Protein AF-A0A2J8M975-F1 (afdb_monomer_lite)

Foldseek 3Di:
DVVVVVVLVVVLVLLVQCVDPDPVSNVVSVVVLVPDDLQVLLVSLLVLLLPPVRDPSSNLSSLVVLLVSLVPPVVPHQVPDDPVVNVVSLVSLVVSLVPDDDPSSNVSSVSSNVSNVVVVVVVVVD

pLDDT: mean 93.41, std 7.91, range [49.5, 98.25]

Organism: Pan troglodytes (NCBI:txid9598)

Radius of gyration: 14.49 Å; chains: 1; bounding box: 32×37×40 Å

InterPro domains:
  IPR001494 Importin-beta, N-terminal domain [PF03810] (43-96)
  IPR001494 Importin-beta, N-terminal domain [PS50166] (45-99)
  IPR011989 Armadillo-like helical [G3DSA:1.25.10.10] (4-124)
  IPR016024 Armadillo-type fold [SSF48371] (9-121)
  IPR040122 Importin beta family [PTHR10527] (15-119)

Structure (mmCIF, N/CA/C/O backbone):
data_AF-A0A2J8M975-F1
#
_entry.id   AF-A0A2J8M975-F1
#
loop_
_atom_site.group_PDB
_atom_site.id
_atom_site.type_symbol
_atom_site.label_atom_id
_atom_site.label_alt_id
_atom_site.label_comp_id
_atom_site.label_asym_id
_atom_site.label_entity_id
_atom_site.label_seq_id
_atom_site.pdbx_PDB_ins_code
_atom_site.Cartn_x
_atom_site.Cartn_y
_atom_site.Cartn_z
_atom_site.occupancy
_atom_site.B_iso_or_equiv
_atom_site.auth_seq_id
_atom_site.auth_comp_id
_atom_site.auth_asym_id
_atom_site.auth_atom_id
_atom_site.pdbx_PDB_model_num
ATOM 1 N N . MET A 1 1 ? -0.995 -21.199 5.824 1.00 57.38 1 MET A N 1
ATOM 2 C CA . MET A 1 1 ? 0.310 -20.641 5.395 1.00 57.38 1 MET A CA 1
ATOM 3 C C . MET A 1 1 ? 0.527 -20.711 3.882 1.00 57.38 1 MET A C 1
ATOM 5 O O . MET A 1 1 ? 0.875 -19.685 3.324 1.00 57.38 1 MET A O 1
ATOM 9 N N . ALA A 1 2 ? 0.275 -21.837 3.196 1.00 63.41 2 ALA A N 1
ATOM 10 C CA . ALA A 1 2 ? 0.477 -21.930 1.738 1.00 63.41 2 ALA A CA 1
ATOM 11 C C . ALA A 1 2 ? -0.413 -20.983 0.895 1.00 63.41 2 ALA A C 1
ATOM 13 O O . ALA A 1 2 ? 0.066 -20.421 -0.084 1.00 63.41 2 ALA A O 1
ATOM 14 N N . ALA A 1 3 ? -1.671 -20.758 1.298 1.00 73.00 3 ALA A N 1
ATOM 15 C CA . ALA A 1 3 ? -2.595 -19.872 0.576 1.00 73.00 3 ALA A CA 1
ATOM 16 C C . ALA A 1 3 ? -2.131 -18.401 0.558 1.00 73.00 3 ALA A C 1
ATOM 18 O O . ALA A 1 3 ? -2.033 -17.808 -0.508 1.00 73.00 3 ALA A O 1
ATOM 19 N N . ALA A 1 4 ? -1.726 -17.854 1.710 1.00 77.75 4 ALA A N 1
ATOM 20 C CA . ALA A 1 4 ?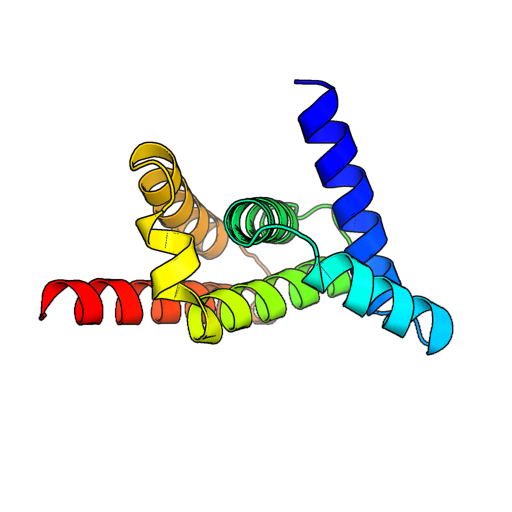 -1.255 -16.468 1.815 1.00 77.75 4 ALA A CA 1
ATOM 21 C C . ALA A 1 4 ? 0.009 -16.198 0.973 1.00 77.75 4 ALA A C 1
ATOM 23 O O . ALA A 1 4 ? 0.147 -15.137 0.372 1.00 77.75 4 ALA A O 1
ATOM 24 N N . ALA A 1 5 ? 0.923 -17.171 0.886 1.00 82.12 5 ALA A N 1
ATOM 25 C CA . ALA A 1 5 ? 2.105 -17.055 0.032 1.00 82.12 5 ALA A CA 1
ATOM 26 C C . ALA A 1 5 ? 1.742 -17.069 -1.465 1.00 82.12 5 ALA A C 1
ATOM 28 O O . ALA A 1 5 ? 2.340 -16.335 -2.251 1.00 82.12 5 ALA A O 1
ATOM 29 N N . ALA A 1 6 ? 0.749 -17.873 -1.860 1.00 88.31 6 ALA A N 1
ATOM 30 C CA . ALA A 1 6 ? 0.262 -17.916 -3.236 1.00 88.31 6 ALA A CA 1
ATOM 31 C C . ALA A 1 6 ? -0.446 -16.610 -3.638 1.00 88.31 6 ALA A C 1
ATOM 33 O O . ALA A 1 6 ? -0.194 -16.090 -4.723 1.00 88.31 6 ALA A O 1
ATOM 34 N N . GLU A 1 7 ? -1.270 -16.048 -2.752 1.00 90.19 7 GLU A N 1
ATOM 35 C CA . GLU A 1 7 ? -1.934 -14.753 -2.958 1.00 90.19 7 GLU A CA 1
ATOM 36 C C . GLU A 1 7 ? -0.918 -13.615 -3.103 1.00 90.19 7 GLU A C 1
ATOM 38 O O . GLU A 1 7 ? -1.005 -12.819 -4.038 1.00 90.19 7 GLU A O 1
ATOM 43 N N . GLN A 1 8 ? 0.111 -13.585 -2.250 1.00 91.69 8 GLN A N 1
ATOM 44 C CA . GLN A 1 8 ? 1.180 -12.593 -2.357 1.00 91.69 8 GLN A CA 1
ATOM 45 C C . GLN A 1 8 ? 1.944 -12.722 -3.685 1.00 91.69 8 GLN A C 1
ATOM 47 O O . GLN A 1 8 ? 2.277 -11.716 -4.314 1.00 91.69 8 GLN A O 1
ATOM 52 N N . GLN A 1 9 ? 2.194 -13.948 -4.155 1.00 90.81 9 GLN A N 1
ATOM 53 C CA . GLN A 1 9 ? 2.834 -14.168 -5.452 1.00 90.81 9 GLN A CA 1
ATOM 54 C C . GLN A 1 9 ? 1.968 -13.663 -6.614 1.00 90.81 9 GLN A C 1
ATOM 56 O O . GLN A 1 9 ? 2.482 -13.020 -7.530 1.00 90.81 9 GLN A O 1
ATOM 61 N N . GLN A 1 10 ? 0.657 -13.907 -6.569 1.00 93.25 10 GLN A N 1
ATOM 62 C CA . GLN A 1 10 ? -0.284 -13.362 -7.551 1.00 93.25 10 GLN A CA 1
ATOM 63 C C . GLN A 1 10 ? -0.317 -11.831 -7.509 1.00 93.25 10 GLN A C 1
ATOM 65 O O . GLN A 1 10 ? -0.364 -11.187 -8.557 1.00 93.25 10 GLN A O 1
ATOM 70 N N . PHE A 1 11 ? -0.211 -11.238 -6.320 1.00 95.50 11 PHE A N 1
ATOM 71 C CA . PHE A 1 11 ? -0.147 -9.791 -6.166 1.00 95.50 11 PHE A CA 1
ATOM 72 C C . PHE A 1 11 ? 1.118 -9.183 -6.794 1.00 95.50 11 PHE A C 1
ATOM 74 O O . PHE A 1 11 ? 1.043 -8.136 -7.434 1.00 95.50 11 PHE A O 1
ATOM 81 N N . TYR A 1 12 ? 2.275 -9.846 -6.702 1.00 94.06 12 TYR A N 1
ATOM 82 C CA . TYR A 1 12 ? 3.479 -9.393 -7.412 1.00 94.06 12 TYR A CA 1
ATOM 83 C C . TYR A 1 12 ? 3.307 -9.409 -8.935 1.00 94.06 12 TYR A C 1
ATOM 85 O O . TYR A 1 12 ? 3.730 -8.465 -9.604 1.00 94.06 12 TYR A O 1
ATOM 93 N N . LEU A 1 13 ? 2.655 -10.440 -9.483 1.00 94.44 13 LEU A N 1
ATOM 94 C CA . LEU A 1 13 ? 2.331 -10.491 -10.913 1.00 94.44 13 LEU A CA 1
ATOM 95 C C . LEU A 1 13 ? 1.387 -9.348 -11.306 1.00 94.44 13 LEU A C 1
ATOM 97 O O . LEU A 1 13 ? 1.589 -8.703 -12.333 1.00 94.44 13 LEU A O 1
ATOM 101 N N . LEU A 1 14 ? 0.400 -9.050 -10.457 1.00 96.88 14 LEU A N 1
ATOM 102 C CA . LEU A 1 14 ? -0.516 -7.933 -10.659 1.00 96.88 14 LEU A CA 1
ATOM 103 C C . LEU A 1 14 ? 0.219 -6.584 -10.701 1.00 96.88 14 LEU A C 1
ATOM 105 O O . LEU A 1 14 ? -0.029 -5.791 -11.607 1.00 96.88 14 LEU A O 1
ATOM 109 N N . LEU A 1 15 ? 1.158 -6.341 -9.778 1.00 96.31 15 LEU A N 1
ATOM 110 C CA . LEU A 1 15 ? 1.990 -5.129 -9.782 1.00 96.31 15 LEU A CA 1
ATOM 111 C C . LEU A 1 15 ? 2.809 -4.992 -11.073 1.00 96.31 15 LEU A C 1
ATOM 113 O O . LEU A 1 15 ? 2.937 -3.887 -11.597 1.00 96.31 15 LEU A O 1
ATOM 117 N N . GLY A 1 16 ? 3.330 -6.102 -11.603 1.00 94.88 16 GLY A N 1
ATOM 118 C CA . GLY A 1 16 ? 4.004 -6.120 -12.902 1.00 94.88 16 GLY A CA 1
ATOM 119 C C . GLY A 1 16 ? 3.064 -5.753 -14.054 1.00 94.88 16 GLY A C 1
ATOM 120 O O . GLY A 1 16 ? 3.410 -4.926 -14.894 1.00 94.88 16 GLY A O 1
ATOM 121 N N . ASN A 1 17 ? 1.845 -6.296 -14.061 1.00 96.19 17 ASN A N 1
ATOM 122 C CA . ASN A 1 17 ? 0.856 -6.010 -15.104 1.00 96.19 17 ASN A CA 1
ATOM 123 C C . ASN A 1 17 ?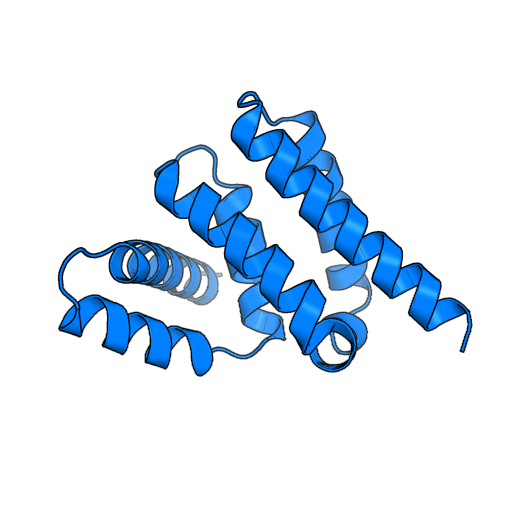 0.379 -4.547 -15.087 1.00 96.19 17 ASN A C 1
ATOM 125 O O . ASN A 1 17 ? 0.142 -3.975 -16.150 1.00 96.19 17 ASN A O 1
ATOM 129 N N . LEU A 1 18 ? 0.304 -3.913 -13.911 1.00 96.38 18 LEU A N 1
ATOM 130 C CA . LEU A 1 18 ? 0.011 -2.476 -13.779 1.00 96.38 18 LEU A CA 1
ATOM 131 C C . LEU A 1 18 ? 1.086 -1.581 -14.420 1.00 96.38 18 LEU A C 1
ATOM 133 O O . LEU A 1 18 ? 0.806 -0.439 -14.780 1.00 96.38 18 LEU A O 1
ATOM 137 N N . LEU A 1 19 ? 2.309 -2.094 -14.567 1.00 94.81 19 LEU A N 1
ATOM 138 C CA . LEU A 1 19 ? 3.435 -1.414 -15.209 1.00 94.81 19 LEU A CA 1
ATOM 139 C C . LEU A 1 19 ? 3.579 -1.774 -16.698 1.00 94.81 19 LEU A C 1
ATOM 141 O O . LEU A 1 19 ? 4.502 -1.290 -17.354 1.00 94.81 19 LEU A O 1
ATOM 145 N N . SER A 1 20 ? 2.696 -2.619 -17.239 1.00 95.81 20 SER A N 1
ATOM 146 C CA . SER A 1 20 ? 2.778 -3.073 -18.627 1.00 95.81 20 SER A CA 1
ATOM 147 C C . SER A 1 20 ? 2.597 -1.909 -19.615 1.00 95.81 20 SER A C 1
ATOM 149 O O . SER A 1 20 ? 1.700 -1.080 -19.428 1.00 95.81 20 SER A O 1
ATOM 151 N N . PRO A 1 21 ? 3.383 -1.857 -20.709 1.00 94.25 21 PRO A N 1
ATOM 152 C CA . PRO A 1 21 ? 3.150 -0.910 -21.798 1.00 94.25 21 PRO A CA 1
ATOM 153 C C . PRO A 1 21 ? 1.892 -1.252 -22.615 1.00 94.25 21 PRO A C 1
ATOM 155 O O . PRO A 1 21 ? 1.384 -0.398 -23.341 1.00 94.25 21 PRO A O 1
ATOM 158 N N . ASP A 1 22 ? 1.382 -2.484 -22.510 1.00 97.19 22 ASP A N 1
ATOM 159 C CA . ASP A 1 22 ? 0.130 -2.890 -23.143 1.00 97.19 22 ASP A CA 1
ATOM 160 C C . ASP A 1 22 ? -1.064 -2.365 -22.335 1.00 97.19 22 ASP A C 1
ATOM 162 O O . ASP A 1 22 ? -1.317 -2.781 -21.200 1.00 97.19 22 ASP A O 1
ATOM 166 N N . ASN A 1 23 ? -1.828 -1.461 -22.949 1.00 95.56 23 ASN A N 1
ATOM 167 C CA . ASN A 1 23 ? -3.007 -0.853 -22.343 1.00 95.56 23 ASN A CA 1
ATOM 168 C C . ASN A 1 23 ? -4.091 -1.870 -21.964 1.00 95.56 23 ASN A C 1
ATOM 170 O O . ASN A 1 23 ? -4.801 -1.634 -20.990 1.00 95.56 23 ASN A O 1
ATOM 174 N N . VAL A 1 24 ? -4.233 -2.978 -22.699 1.00 97.62 24 VAL A N 1
ATOM 175 C CA . VAL A 1 24 ? -5.228 -4.016 -22.393 1.00 97.62 24 VAL A CA 1
ATOM 176 C C . VAL A 1 24 ? -4.840 -4.734 -21.105 1.00 97.62 24 VAL A C 1
ATOM 178 O O . VAL A 1 24 ? -5.653 -4.842 -20.189 1.00 97.62 24 VAL A O 1
ATOM 181 N N . VAL A 1 25 ? -3.574 -5.150 -21.000 1.00 97.06 25 VAL A N 1
ATOM 182 C CA . VAL A 1 25 ? -3.031 -5.803 -19.798 1.00 97.06 25 VAL A CA 1
ATOM 183 C C . VAL A 1 25 ? -3.106 -4.869 -18.594 1.00 97.06 25 VAL A C 1
ATOM 185 O O . VAL A 1 25 ? -3.575 -5.272 -17.530 1.00 97.06 25 VAL A O 1
ATOM 188 N N . ARG A 1 26 ? -2.694 -3.608 -18.767 1.00 96.56 26 ARG A N 1
ATOM 189 C CA . ARG A 1 26 ? -2.722 -2.605 -17.701 1.00 96.56 26 ARG A CA 1
ATOM 190 C C . ARG A 1 26 ? -4.142 -2.337 -17.209 1.00 96.56 26 ARG A C 1
ATOM 192 O O . ARG A 1 26 ? -4.367 -2.362 -16.006 1.00 96.56 26 ARG A O 1
ATOM 199 N N . LYS A 1 27 ? -5.109 -2.158 -18.114 1.00 96.81 27 LYS A N 1
ATOM 200 C CA . LYS A 1 27 ? -6.511 -1.922 -17.743 1.00 96.81 27 LYS A CA 1
ATOM 201 C C . LYS A 1 27 ? -7.121 -3.120 -17.012 1.00 96.81 27 LYS A C 1
ATOM 203 O O . LYS A 1 27 ? -7.777 -2.943 -15.991 1.00 96.81 27 LYS A O 1
ATOM 208 N N . GLN A 1 28 ? -6.847 -4.341 -17.474 1.00 96.75 28 GLN A N 1
ATOM 209 C CA . GLN A 1 28 ? -7.305 -5.550 -16.787 1.00 96.75 28 GLN A CA 1
ATOM 210 C C . GLN A 1 28 ? -6.703 -5.667 -15.378 1.00 96.75 28 GLN A C 1
ATOM 212 O O . GLN A 1 28 ? -7.373 -6.107 -14.440 1.00 96.75 28 GLN A O 1
ATOM 217 N N . ALA A 1 29 ? -5.439 -5.269 -15.215 1.00 96.94 29 ALA A N 1
ATOM 218 C CA . ALA A 1 29 ? -4.773 -5.231 -13.921 1.00 96.94 29 ALA A CA 1
ATOM 219 C C . ALA A 1 29 ? -5.348 -4.143 -13.004 1.00 96.94 29 ALA A C 1
ATOM 221 O O . ALA A 1 29 ? -5.543 -4.404 -11.822 1.00 96.94 29 ALA A O 1
ATOM 222 N N . GLU A 1 30 ? -5.674 -2.961 -13.532 1.00 96.38 30 GLU A N 1
ATOM 223 C CA . GLU A 1 30 ? -6.358 -1.895 -12.788 1.00 96.38 30 GLU A CA 1
ATOM 224 C C . GLU A 1 30 ? -7.720 -2.385 -12.272 1.00 96.38 30 GLU A C 1
ATOM 226 O O . GLU A 1 30 ? -7.982 -2.303 -11.076 1.00 96.38 30 GLU A O 1
ATOM 231 N N . GLU A 1 31 ? -8.543 -3.002 -13.126 1.00 97.12 31 GLU A N 1
ATOM 232 C CA . GLU A 1 31 ? -9.837 -3.581 -12.730 1.00 97.12 31 GLU A CA 1
ATOM 233 C C . GLU A 1 31 ? -9.678 -4.689 -11.680 1.00 97.12 31 GLU A C 1
ATOM 235 O O . GLU A 1 31 ? -10.416 -4.744 -10.695 1.00 97.12 31 GLU A O 1
ATOM 240 N N . THR A 1 32 ? -8.688 -5.567 -11.856 1.00 96.56 32 THR A N 1
ATOM 241 C CA . THR A 1 32 ? -8.397 -6.629 -10.883 1.00 96.56 32 THR A CA 1
ATOM 242 C C . THR A 1 32 ? -7.975 -6.033 -9.545 1.00 96.56 32 THR A C 1
ATOM 244 O O . THR A 1 32 ? -8.460 -6.466 -8.503 1.00 96.56 32 THR A O 1
ATOM 247 N N . TYR A 1 33 ? -7.105 -5.021 -9.568 1.00 97.06 33 TYR A N 1
ATOM 248 C CA . TYR A 1 33 ? -6.645 -4.326 -8.377 1.00 97.06 33 TYR A CA 1
ATOM 249 C C . TYR A 1 33 ? -7.802 -3.642 -7.651 1.00 97.06 33 TYR A C 1
ATOM 251 O O . TYR A 1 33 ? -7.922 -3.809 -6.441 1.00 97.06 33 TYR A O 1
ATOM 259 N N . GLU A 1 34 ? -8.683 -2.930 -8.357 1.00 95.69 34 GLU A N 1
ATOM 260 C CA . GLU A 1 34 ? -9.826 -2.241 -7.750 1.00 95.69 34 GLU A CA 1
ATOM 261 C C . GLU A 1 34 ? -10.735 -3.196 -6.966 1.00 95.69 34 GLU A C 1
ATOM 263 O O . GLU A 1 34 ? -11.126 -2.868 -5.846 1.00 95.69 34 GLU A O 1
ATOM 268 N N . ASN A 1 35 ? -10.947 -4.415 -7.468 1.00 95.38 35 ASN A N 1
ATOM 269 C CA . ASN A 1 35 ? -11.773 -5.437 -6.819 1.00 95.38 35 ASN A CA 1
ATOM 270 C C . ASN A 1 35 ? -11.144 -6.090 -5.569 1.00 95.38 35 ASN A C 1
ATOM 272 O O . ASN A 1 35 ? -11.831 -6.827 -4.860 1.00 95.38 35 ASN A O 1
ATOM 276 N N . ILE A 1 36 ? -9.861 -5.849 -5.266 1.00 95.25 36 ILE A N 1
ATOM 277 C CA . ILE A 1 36 ? -9.239 -6.379 -4.042 1.00 95.25 36 ILE A CA 1
ATOM 278 C C . ILE A 1 36 ? -9.762 -5.594 -2.821 1.00 95.25 36 ILE A C 1
ATOM 280 O O . ILE A 1 36 ? -9.705 -4.358 -2.827 1.00 95.25 36 ILE A O 1
ATOM 284 N N . PRO A 1 37 ? -10.196 -6.267 -1.735 1.00 95.25 37 PRO A N 1
ATOM 285 C CA . PRO A 1 37 ? -10.610 -5.593 -0.506 1.00 95.25 37 PRO A CA 1
ATOM 286 C C . PRO A 1 37 ? -9.514 -4.679 0.049 1.00 95.25 37 PRO A C 1
ATOM 288 O O . PRO A 1 37 ? -8.345 -5.066 0.102 1.00 95.25 37 PRO A O 1
ATOM 291 N N . GLY A 1 38 ? -9.873 -3.483 0.523 1.00 93.38 38 GLY A N 1
ATOM 292 C CA . GLY A 1 38 ? -8.900 -2.507 1.034 1.00 93.38 38 GLY A CA 1
ATOM 293 C C . GLY A 1 38 ? -8.020 -3.045 2.171 1.00 93.38 38 GLY A C 1
ATOM 294 O O . GLY A 1 38 ? -6.812 -2.801 2.195 1.00 93.38 38 GLY A O 1
ATOM 295 N N . GLN A 1 39 ? -8.597 -3.866 3.054 1.00 92.38 39 GLN A N 1
ATOM 296 C CA . GLN A 1 39 ? -7.887 -4.547 4.146 1.00 92.38 39 GLN A CA 1
ATOM 297 C C . GLN A 1 39 ? -6.833 -5.551 3.647 1.00 92.38 39 GLN A C 1
ATOM 299 O O . GLN A 1 39 ? -5.804 -5.751 4.288 1.00 92.38 39 GLN A O 1
ATOM 304 N N . SER A 1 40 ? -7.057 -6.174 2.489 1.00 93.81 40 SER A N 1
ATOM 305 C CA . SER A 1 40 ? -6.071 -7.044 1.840 1.00 93.81 40 SER A CA 1
ATOM 306 C C . SER A 1 40 ? -5.055 -6.219 1.048 1.00 93.81 40 SER A C 1
ATOM 308 O O . SER A 1 40 ? -3.860 -6.496 1.105 1.00 93.81 40 SER A O 1
ATOM 310 N N . LYS A 1 41 ? -5.491 -5.145 0.368 1.00 95.56 41 LYS A N 1
ATOM 311 C CA . LYS A 1 41 ? -4.597 -4.231 -0.365 1.00 95.56 41 LYS A CA 1
ATOM 312 C C . LYS A 1 41 ? -3.491 -3.696 0.542 1.00 95.56 41 LYS A C 1
ATOM 314 O O . LYS A 1 41 ? -2.325 -3.757 0.166 1.00 95.56 41 LYS A O 1
ATOM 319 N N . ILE A 1 42 ? -3.832 -3.192 1.729 1.00 95.81 42 ILE A N 1
ATOM 320 C CA . ILE A 1 42 ? -2.847 -2.576 2.631 1.00 95.81 42 ILE A CA 1
ATOM 321 C C . ILE A 1 42 ? -1.741 -3.561 3.044 1.00 95.81 42 ILE A C 1
ATOM 323 O O . ILE A 1 42 ? -0.565 -3.196 3.034 1.00 95.81 42 ILE A O 1
ATOM 327 N N . THR A 1 43 ? -2.092 -4.819 3.329 1.00 93.88 43 THR A N 1
ATOM 328 C CA . THR A 1 43 ? -1.131 -5.849 3.745 1.00 93.88 43 THR A CA 1
ATOM 329 C C . THR A 1 43 ? -0.278 -6.328 2.571 1.00 93.88 43 THR A C 1
ATOM 331 O O . THR A 1 43 ? 0.946 -6.389 2.700 1.00 93.88 43 THR A O 1
ATOM 334 N N . PHE A 1 44 ? -0.879 -6.573 1.404 1.00 96.12 44 PHE A N 1
ATOM 335 C CA . PHE A 1 44 ? -0.150 -6.980 0.199 1.00 96.12 44 PHE A CA 1
ATOM 336 C C . PHE A 1 44 ? 0.830 -5.910 -0.298 1.00 96.12 44 PHE A C 1
ATOM 338 O O . PHE A 1 44 ? 1.969 -6.221 -0.664 1.00 96.12 44 PHE A O 1
ATOM 345 N N . LEU A 1 45 ? 0.419 -4.637 -0.274 1.00 97.62 45 LEU A N 1
ATOM 346 C CA . LEU A 1 45 ? 1.271 -3.508 -0.653 1.00 97.62 45 LEU A CA 1
ATOM 347 C C . LEU A 1 45 ? 2.456 -3.359 0.303 1.00 97.62 45 LEU A C 1
ATOM 349 O O . LEU A 1 45 ? 3.586 -3.187 -0.151 1.00 97.62 45 LEU A O 1
ATOM 353 N N . LEU A 1 46 ? 2.224 -3.462 1.614 1.00 96.31 46 LEU A N 1
ATOM 354 C CA . LEU A 1 46 ? 3.286 -3.344 2.610 1.00 96.31 46 LEU A CA 1
ATOM 355 C C . LEU A 1 46 ? 4.324 -4.469 2.472 1.00 96.31 46 LEU A C 1
ATOM 357 O O . LEU A 1 46 ? 5.528 -4.200 2.455 1.00 96.31 46 LEU A O 1
ATOM 361 N N . GLN A 1 47 ? 3.871 -5.708 2.261 1.00 95.12 47 GLN A N 1
ATOM 362 C CA . GLN A 1 47 ? 4.751 -6.844 1.969 1.00 95.12 47 GLN A CA 1
ATOM 363 C C . GLN A 1 47 ? 5.555 -6.638 0.677 1.00 95.12 47 GLN A C 1
ATOM 365 O O . GLN A 1 47 ? 6.749 -6.949 0.629 1.00 95.12 47 GLN A O 1
ATOM 370 N N . ALA A 1 48 ? 4.940 -6.067 -0.364 1.00 96.00 48 ALA A N 1
ATOM 371 C CA . ALA A 1 48 ? 5.633 -5.761 -1.610 1.00 96.00 48 ALA A CA 1
ATOM 372 C C . ALA A 1 48 ? 6.747 -4.720 -1.420 1.00 96.00 48 ALA A C 1
ATOM 374 O O . ALA A 1 48 ? 7.852 -4.922 -1.917 1.00 96.00 48 ALA A O 1
ATOM 375 N N . ILE A 1 49 ? 6.497 -3.659 -0.649 1.00 96.81 49 ILE A N 1
ATOM 376 C CA . ILE A 1 49 ? 7.495 -2.621 -0.337 1.00 96.81 49 ILE A CA 1
ATOM 377 C C . ILE A 1 49 ? 8.663 -3.206 0.473 1.00 96.81 49 ILE A C 1
ATOM 379 O O . ILE A 1 49 ? 9.829 -2.905 0.190 1.00 96.81 49 ILE A O 1
ATOM 383 N N . ARG A 1 50 ? 8.352 -4.063 1.455 1.00 95.12 50 ARG A N 1
ATOM 384 C CA . ARG A 1 50 ? 9.321 -4.713 2.351 1.00 95.12 50 ARG A CA 1
ATOM 385 C C . ARG A 1 50 ? 10.234 -5.708 1.631 1.00 95.12 50 ARG A C 1
ATOM 387 O O . ARG A 1 50 ? 11.367 -5.913 2.064 1.00 95.12 50 ARG A O 1
ATOM 394 N N . ASN A 1 51 ? 9.768 -6.333 0.552 1.00 93.94 51 ASN A N 1
ATOM 395 C CA . ASN A 1 51 ? 10.556 -7.308 -0.194 1.00 93.94 51 ASN A CA 1
ATOM 396 C C . ASN A 1 51 ? 11.638 -6.623 -1.044 1.00 93.94 51 ASN A C 1
ATOM 398 O O . ASN A 1 51 ? 11.424 -6.294 -2.208 1.00 93.94 51 ASN A O 1
ATOM 402 N N . THR A 1 52 ? 12.828 -6.456 -0.472 1.00 91.19 52 THR A N 1
ATOM 403 C CA . THR A 1 52 ? 13.993 -5.852 -1.141 1.00 91.19 52 THR A CA 1
ATOM 404 C C . THR A 1 52 ? 14.572 -6.705 -2.273 1.00 91.19 52 THR A C 1
ATOM 406 O O . THR A 1 52 ? 15.413 -6.212 -3.018 1.00 91.19 52 THR A O 1
ATOM 409 N N . THR A 1 53 ? 14.123 -7.957 -2.431 1.00 91.00 53 THR A N 1
ATOM 410 C CA . THR A 1 53 ? 14.511 -8.836 -3.551 1.00 91.00 53 THR A CA 1
ATOM 411 C C . THR A 1 53 ? 13.593 -8.702 -4.769 1.00 91.00 53 THR A C 1
ATOM 413 O O . THR A 1 53 ? 13.917 -9.217 -5.836 1.00 91.00 53 THR A O 1
ATOM 416 N N . ALA A 1 54 ? 12.451 -8.018 -4.628 1.00 89.81 54 ALA A N 1
ATOM 417 C CA . ALA A 1 54 ? 11.543 -7.743 -5.736 1.00 89.81 54 ALA A CA 1
ATOM 418 C C . ALA A 1 54 ? 12.070 -6.613 -6.638 1.00 89.81 54 ALA A C 1
ATOM 420 O O . ALA A 1 54 ? 12.866 -5.778 -6.206 1.00 89.81 54 ALA A O 1
ATOM 421 N N . ALA A 1 55 ? 11.575 -6.564 -7.880 1.00 91.31 55 ALA A N 1
ATOM 422 C CA . ALA A 1 55 ? 11.905 -5.508 -8.838 1.00 91.31 55 ALA A CA 1
ATOM 423 C C . ALA A 1 55 ? 11.616 -4.111 -8.262 1.00 91.31 55 ALA A C 1
ATOM 425 O O . ALA A 1 55 ? 10.566 -3.886 -7.649 1.00 91.31 55 ALA A O 1
ATOM 426 N N . GLU A 1 56 ? 12.537 -3.168 -8.468 1.00 91.25 56 GLU A N 1
ATOM 427 C CA . GLU A 1 56 ? 12.458 -1.841 -7.856 1.00 91.25 56 GLU A CA 1
ATOM 428 C C . GLU A 1 56 ? 11.187 -1.098 -8.282 1.00 91.25 56 GLU A C 1
ATOM 430 O O . GLU A 1 56 ? 10.495 -0.518 -7.446 1.00 91.25 56 GLU A O 1
ATOM 435 N N . GLU A 1 57 ? 10.825 -1.176 -9.557 1.00 92.81 57 GLU A N 1
ATOM 436 C CA . GLU A 1 57 ? 9.643 -0.536 -10.129 1.00 92.81 57 GLU A CA 1
ATOM 437 C C . GLU A 1 57 ? 8.358 -1.056 -9.478 1.00 92.81 57 GLU A C 1
ATOM 439 O O . GLU A 1 57 ? 7.465 -0.273 -9.147 1.00 92.81 57 GLU A O 1
ATOM 444 N N . ALA A 1 58 ? 8.284 -2.365 -9.212 1.00 93.75 58 ALA A N 1
ATOM 445 C CA . ALA A 1 58 ? 7.149 -2.976 -8.526 1.00 93.75 58 ALA A CA 1
ATOM 446 C C . ALA A 1 58 ? 7.048 -2.491 -7.072 1.00 93.75 58 ALA A C 1
ATOM 448 O O . ALA A 1 58 ? 5.958 -2.152 -6.604 1.00 93.75 58 ALA A O 1
ATOM 449 N N . ARG A 1 59 ? 8.184 -2.381 -6.367 1.00 96.00 59 ARG A N 1
ATOM 450 C CA . ARG A 1 59 ? 8.226 -1.814 -5.009 1.00 96.00 59 ARG A CA 1
ATOM 451 C C . ARG A 1 59 ? 7.796 -0.343 -5.011 1.00 96.00 59 ARG A C 1
ATOM 453 O O . ARG A 1 59 ? 7.042 0.085 -4.138 1.00 96.00 59 ARG A O 1
ATOM 460 N N . GLN A 1 60 ? 8.243 0.436 -5.999 1.00 95.62 60 GLN A N 1
ATOM 461 C CA . GLN A 1 60 ? 7.894 1.852 -6.113 1.00 95.62 60 GLN A CA 1
ATOM 462 C C . GLN A 1 60 ? 6.406 2.039 -6.430 1.00 95.62 60 GLN A C 1
ATOM 464 O O . GLN A 1 60 ? 5.772 2.922 -5.847 1.00 95.62 60 GLN A O 1
ATOM 469 N N . MET A 1 61 ? 5.845 1.202 -7.307 1.00 96.31 61 MET A N 1
ATOM 470 C CA . MET A 1 61 ? 4.411 1.154 -7.599 1.00 96.31 61 MET A CA 1
ATOM 471 C C . MET A 1 61 ? 3.612 0.822 -6.335 1.00 96.31 61 MET A C 1
ATOM 473 O O . MET A 1 61 ? 2.685 1.554 -5.990 1.00 96.31 61 MET A O 1
ATOM 477 N N . ALA A 1 62 ? 4.015 -0.210 -5.586 1.00 97.75 62 ALA A N 1
ATOM 478 C CA . ALA A 1 62 ? 3.362 -0.574 -4.331 1.00 97.75 62 ALA A CA 1
ATOM 479 C C . ALA A 1 62 ? 3.366 0.582 -3.316 1.00 97.75 62 ALA A C 1
ATOM 481 O O . ALA A 1 62 ? 2.339 0.870 -2.703 1.00 97.75 62 ALA A O 1
ATOM 482 N N . ALA A 1 63 ? 4.480 1.310 -3.190 1.00 97.75 63 ALA A N 1
ATOM 483 C CA . ALA A 1 63 ? 4.556 2.472 -2.308 1.00 97.75 63 ALA A CA 1
ATOM 484 C C . ALA A 1 63 ? 3.605 3.608 -2.730 1.00 97.75 63 ALA A C 1
ATOM 486 O O . ALA A 1 63 ? 2.935 4.214 -1.893 1.00 97.75 63 ALA A O 1
ATOM 487 N N . VAL A 1 64 ? 3.502 3.884 -4.034 1.00 97.38 64 VAL A N 1
ATOM 488 C CA . VAL A 1 64 ? 2.572 4.898 -4.561 1.00 97.38 64 VAL A CA 1
ATOM 489 C C . VAL A 1 64 ? 1.120 4.498 -4.304 1.00 97.38 64 VAL A C 1
ATOM 491 O O . VAL A 1 64 ? 0.329 5.321 -3.842 1.00 97.38 64 VAL A O 1
ATOM 494 N N . LEU A 1 65 ? 0.770 3.240 -4.569 1.00 98.00 65 LEU A N 1
ATOM 495 C CA . LEU A 1 65 ? -0.577 2.718 -4.354 1.00 98.00 65 LEU A CA 1
ATOM 496 C C . LEU A 1 65 ? -0.959 2.709 -2.869 1.00 98.00 65 LEU A C 1
ATOM 498 O O . LEU A 1 65 ? -2.076 3.093 -2.534 1.00 98.00 65 LEU A O 1
ATOM 502 N N . LEU A 1 66 ? -0.030 2.357 -1.974 1.00 98.19 66 LEU A N 1
ATOM 503 C CA . LEU A 1 66 ? -0.279 2.364 -0.531 1.00 98.19 66 LEU A CA 1
ATOM 504 C C . LEU A 1 66 ? -0.570 3.772 -0.015 1.00 98.19 66 LEU A C 1
ATOM 506 O O . LEU A 1 66 ? -1.537 3.969 0.716 1.00 98.19 66 LEU A O 1
ATOM 510 N N . ARG A 1 67 ? 0.217 4.766 -0.442 1.00 98.06 67 ARG A N 1
ATOM 511 C CA . ARG A 1 67 ? -0.057 6.164 -0.096 1.00 98.06 67 ARG A CA 1
ATOM 512 C C . ARG A 1 67 ? -1.4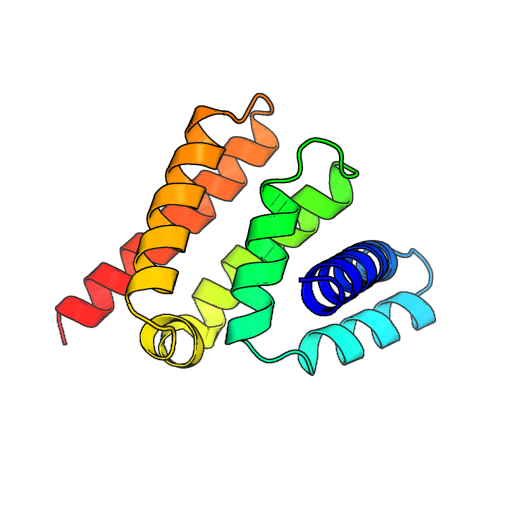41 6.591 -0.590 1.00 98.06 67 ARG A C 1
ATOM 514 O O . ARG A 1 67 ? -2.191 7.183 0.174 1.00 98.06 67 ARG A O 1
ATOM 521 N N . ARG A 1 68 ? -1.789 6.276 -1.845 1.00 97.25 68 ARG A N 1
ATOM 522 C CA . ARG A 1 68 ? -3.102 6.614 -2.423 1.00 97.25 68 ARG A CA 1
ATOM 523 C C . ARG A 1 68 ? -4.247 5.989 -1.631 1.00 97.25 68 ARG A C 1
ATOM 525 O O . ARG A 1 68 ? -5.189 6.705 -1.321 1.00 97.25 68 ARG A O 1
ATOM 532 N N . LEU A 1 69 ? -4.129 4.713 -1.262 1.00 97.12 69 LEU A N 1
ATOM 533 C CA . LEU A 1 69 ? -5.127 4.002 -0.460 1.00 97.12 69 LEU A CA 1
ATOM 534 C C . LEU A 1 69 ? -5.369 4.696 0.889 1.00 97.12 69 LEU A C 1
ATOM 536 O O . LEU A 1 69 ? -6.516 4.916 1.267 1.00 97.12 69 LEU A O 1
ATOM 540 N N . LEU A 1 70 ? -4.293 5.088 1.582 1.00 96.38 70 LEU A N 1
ATOM 541 C CA . LEU A 1 70 ? -4.384 5.824 2.847 1.00 96.38 70 LEU A CA 1
ATOM 542 C C . LEU A 1 70 ? -4.920 7.249 2.675 1.00 96.38 70 LEU A C 1
ATOM 544 O O . LEU A 1 70 ? -5.510 7.781 3.602 1.00 96.38 70 LEU A O 1
ATOM 548 N N . SER A 1 71 ? -4.726 7.891 1.526 1.00 95.44 71 SER A N 1
ATOM 549 C CA . SER A 1 71 ? -5.304 9.217 1.283 1.00 95.44 71 SER A CA 1
ATOM 550 C C . SER A 1 71 ? -6.782 9.158 0.887 1.00 95.44 71 SER A C 1
ATOM 552 O O . SER A 1 71 ? -7.520 10.085 1.200 1.00 95.44 71 SER A O 1
ATOM 554 N N . SER A 1 72 ? -7.222 8.119 0.168 1.00 95.00 72 SER A N 1
ATOM 555 C CA . SER A 1 72 ? -8.573 8.068 -0.412 1.00 95.00 72 SER A CA 1
ATOM 556 C C . SER A 1 72 ? -9.591 7.280 0.406 1.00 95.00 72 SER A C 1
ATOM 558 O O . SER A 1 72 ? -10.781 7.538 0.273 1.00 95.00 72 SER A O 1
ATOM 560 N N . ALA A 1 73 ? -9.151 6.292 1.188 1.00 94.94 73 ALA A N 1
ATOM 561 C CA . ALA A 1 73 ? -10.038 5.319 1.828 1.00 94.94 73 ALA A CA 1
ATOM 562 C C . ALA A 1 73 ? -9.587 4.956 3.253 1.00 94.94 73 ALA A C 1
ATOM 564 O O . ALA A 1 73 ? -9.807 3.835 3.710 1.00 94.94 73 ALA A O 1
ATOM 565 N N . PHE A 1 74 ? -8.928 5.880 3.962 1.00 95.00 74 PHE A N 1
ATOM 566 C CA . PHE A 1 74 ? -8.431 5.613 5.314 1.00 95.00 74 PHE A CA 1
ATOM 567 C C . PHE A 1 74 ? -9.536 5.133 6.257 1.00 95.00 74 PHE A C 1
ATOM 569 O O . PHE A 1 74 ? -9.389 4.059 6.838 1.00 95.00 74 PHE A O 1
ATOM 576 N N . ASP A 1 75 ? -10.625 5.899 6.366 1.00 93.44 75 ASP A N 1
ATOM 577 C CA . ASP A 1 75 ? -11.696 5.670 7.345 1.00 93.44 75 ASP A CA 1
ATOM 578 C C . ASP A 1 75 ? -12.421 4.331 7.139 1.00 93.44 75 ASP A C 1
ATOM 580 O O . ASP A 1 75 ? -12.915 3.735 8.094 1.00 93.44 75 ASP A O 1
ATOM 584 N N . GLU A 1 76 ? -12.441 3.826 5.904 1.00 93.25 76 GLU A N 1
ATOM 585 C CA . GLU A 1 76 ? -13.013 2.521 5.561 1.00 93.25 76 GLU A CA 1
ATOM 586 C C . GLU A 1 76 ? -12.028 1.374 5.830 1.00 93.25 76 GLU A C 1
ATOM 588 O O . GLU A 1 76 ? -12.411 0.299 6.295 1.00 93.25 76 GLU A O 1
ATOM 593 N N . VAL A 1 77 ? -10.745 1.583 5.525 1.00 95.19 77 VAL A N 1
ATOM 594 C CA . VAL A 1 77 ? -9.763 0.497 5.482 1.00 95.19 77 VAL A CA 1
ATOM 595 C C . VAL A 1 77 ? -9.067 0.295 6.816 1.00 95.19 77 VAL A C 1
ATOM 597 O O . VAL A 1 77 ? -9.058 -0.819 7.332 1.00 95.19 77 VAL A O 1
ATOM 600 N N . TYR A 1 78 ? -8.437 1.336 7.361 1.00 95.12 78 TYR A N 1
ATOM 601 C CA . TYR A 1 78 ? -7.505 1.177 8.477 1.00 95.12 78 TYR A CA 1
ATOM 602 C C . TYR A 1 78 ? -8.214 0.918 9.820 1.00 95.12 78 TYR A C 1
ATOM 604 O O . TYR A 1 78 ? -7.817 -0.030 10.502 1.00 95.12 78 TYR A O 1
ATOM 612 N N . PRO A 1 79 ? -9.277 1.660 10.204 1.00 95.12 79 PRO A N 1
ATOM 613 C CA . PRO A 1 79 ? -10.018 1.393 11.440 1.00 95.12 79 PRO A CA 1
ATOM 614 C C . PRO A 1 79 ? -10.681 0.011 11.481 1.00 95.12 79 PRO A C 1
ATOM 616 O O . PRO A 1 79 ? -10.863 -0.544 12.561 1.00 95.12 79 PRO A O 1
ATOM 619 N N . ALA A 1 80 ? -11.014 -0.558 10.318 1.00 94.38 80 ALA A N 1
ATOM 620 C CA . ALA A 1 80 ? -11.631 -1.877 10.208 1.00 94.38 80 ALA A CA 1
ATOM 621 C C . ALA A 1 80 ? -10.636 -3.042 10.393 1.00 94.38 80 ALA A C 1
ATOM 623 O O . ALA A 1 80 ? -11.054 -4.195 10.509 1.00 94.38 80 ALA A O 1
ATOM 624 N N . LEU A 1 81 ? -9.326 -2.768 10.420 1.00 94.38 81 LEU A N 1
ATOM 625 C CA . LEU A 1 81 ? -8.306 -3.783 10.679 1.00 94.38 81 LEU A CA 1
ATOM 626 C C . LEU A 1 81 ? -8.241 -4.151 12.169 1.00 94.38 81 LEU A C 1
ATOM 628 O O . LEU A 1 81 ? -8.383 -3.270 13.022 1.00 94.38 81 LEU A O 1
ATOM 632 N N . PRO A 1 82 ? -7.901 -5.410 12.499 1.00 95.44 82 PRO A N 1
ATOM 633 C CA . PRO A 1 82 ? -7.557 -5.810 13.861 1.00 95.44 82 PRO A CA 1
ATOM 634 C C . PRO A 1 82 ? -6.437 -4.947 14.471 1.00 95.44 82 PRO A C 1
ATOM 636 O O . PRO A 1 82 ? -5.520 -4.499 13.777 1.00 95.44 82 PRO A O 1
ATOM 639 N N . SER A 1 83 ? -6.486 -4.710 15.784 1.00 94.50 83 SER A N 1
ATOM 640 C CA . SER A 1 83 ? -5.557 -3.805 16.482 1.00 94.50 83 SER A CA 1
ATOM 641 C C . SER A 1 83 ? -4.097 -4.280 16.459 1.00 94.50 83 SER A C 1
ATOM 643 O O . SER A 1 83 ? -3.169 -3.463 16.422 1.00 94.50 83 SER A O 1
ATOM 645 N N . ASP A 1 84 ? -3.878 -5.593 16.434 1.00 95.25 84 ASP A N 1
ATOM 646 C CA . ASP A 1 84 ? -2.572 -6.219 16.237 1.00 95.25 84 ASP A CA 1
ATOM 647 C C . ASP A 1 84 ? -2.034 -5.936 14.828 1.00 95.25 84 ASP A C 1
ATOM 649 O O . ASP A 1 84 ? -0.880 -5.530 14.690 1.00 95.25 84 ASP A O 1
ATOM 653 N N . VAL A 1 85 ? -2.885 -6.019 13.799 1.00 94.69 85 VAL A N 1
ATOM 654 C CA . VAL A 1 85 ? -2.523 -5.685 12.411 1.00 94.69 85 VAL A CA 1
ATOM 655 C C . VAL A 1 85 ? -2.199 -4.197 12.269 1.00 94.69 85 VAL A C 1
ATOM 657 O O . VAL A 1 85 ? -1.177 -3.845 11.682 1.00 94.69 85 VAL A O 1
ATOM 660 N N . GLN A 1 86 ? -2.997 -3.306 12.864 1.00 96.25 86 GLN A N 1
ATOM 661 C CA . GLN A 1 86 ? -2.696 -1.868 12.893 1.00 96.25 86 GLN A CA 1
ATOM 662 C C . GLN A 1 86 ? -1.330 -1.582 13.545 1.00 96.25 86 GLN A C 1
ATOM 664 O O . GLN A 1 86 ? -0.548 -0.749 13.080 1.00 96.25 86 GLN A O 1
ATOM 669 N N . THR A 1 87 ? -1.013 -2.282 14.636 1.00 96.31 87 THR A N 1
ATOM 670 C CA . THR A 1 87 ? 0.270 -2.135 15.340 1.00 96.31 87 THR A CA 1
ATOM 671 C C . THR A 1 87 ? 1.439 -2.690 14.527 1.00 96.31 87 THR A C 1
ATOM 673 O O . THR A 1 87 ? 2.505 -2.061 14.478 1.00 96.31 87 THR A O 1
ATOM 676 N N . ALA A 1 88 ? 1.230 -3.813 13.840 1.00 95.69 88 ALA A N 1
ATOM 677 C CA . ALA A 1 88 ? 2.205 -4.401 12.933 1.00 95.69 88 ALA A CA 1
ATOM 678 C C . ALA A 1 88 ? 2.528 -3.451 11.771 1.00 95.69 88 ALA A C 1
ATOM 680 O O . ALA A 1 88 ? 3.701 -3.177 11.539 1.00 95.69 88 ALA A O 1
ATOM 681 N N . ILE A 1 89 ? 1.518 -2.855 11.123 1.00 96.25 89 ILE A N 1
ATOM 682 C CA . ILE A 1 89 ? 1.711 -1.906 10.011 1.00 96.25 89 ILE A CA 1
ATOM 683 C C . ILE A 1 89 ? 2.590 -0.723 10.430 1.00 96.25 89 ILE A C 1
ATOM 685 O O . ILE A 1 89 ? 3.541 -0.376 9.728 1.00 96.25 89 ILE A O 1
ATOM 689 N N . LYS A 1 90 ? 2.315 -0.118 11.595 1.00 96.69 90 LYS A N 1
ATOM 690 C CA . LYS A 1 90 ? 3.131 0.990 12.123 1.00 96.69 90 LYS A CA 1
ATOM 691 C C . LYS A 1 90 ? 4.584 0.565 12.336 1.00 96.69 90 LYS A C 1
ATOM 693 O O . LYS A 1 90 ? 5.497 1.261 11.899 1.00 96.69 90 LYS A O 1
ATOM 698 N N . SER A 1 91 ? 4.793 -0.580 12.984 1.00 97.00 91 SER A N 1
ATOM 699 C CA . SER A 1 91 ? 6.133 -1.108 13.269 1.00 97.00 91 SER A CA 1
ATOM 700 C C . SER A 1 91 ? 6.903 -1.426 11.985 1.00 97.00 91 SER A C 1
ATOM 702 O O . SER A 1 91 ? 8.073 -1.070 11.857 1.00 97.00 91 SER A O 1
ATOM 704 N N . GLU A 1 92 ? 6.237 -2.040 11.007 1.00 96.38 92 GLU A N 1
ATOM 705 C CA . GLU A 1 92 ? 6.833 -2.387 9.720 1.00 96.38 92 GLU A CA 1
ATOM 706 C C . GLU A 1 92 ? 7.205 -1.153 8.898 1.00 96.38 92 GLU A C 1
ATOM 708 O O . GLU A 1 92 ? 8.304 -1.116 8.353 1.0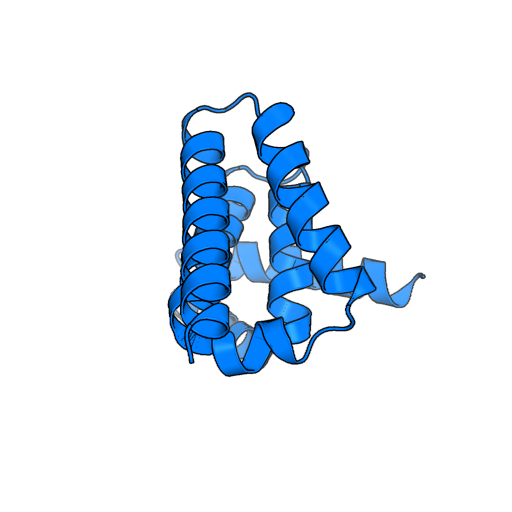0 96.38 92 GLU A O 1
ATOM 713 N N . LEU A 1 93 ? 6.362 -0.115 8.843 1.00 97.38 93 LEU A N 1
ATOM 714 C CA . LEU A 1 93 ? 6.702 1.128 8.139 1.00 97.38 93 LEU A CA 1
ATOM 715 C C . LEU A 1 93 ? 7.980 1.765 8.697 1.00 97.38 93 LEU A C 1
ATOM 717 O O . LEU A 1 93 ? 8.863 2.150 7.930 1.00 97.38 93 LEU A O 1
ATOM 721 N N . LEU A 1 94 ? 8.108 1.833 10.024 1.00 97.69 94 LEU A N 1
ATOM 722 C CA . LEU A 1 94 ? 9.308 2.365 10.675 1.00 97.69 94 LEU A CA 1
ATOM 723 C C . LEU A 1 94 ? 10.538 1.490 10.396 1.00 97.69 94 LEU A C 1
ATOM 725 O O . LEU A 1 94 ? 11.610 2.016 10.090 1.00 97.69 94 LEU A O 1
ATOM 729 N N . MET A 1 95 ? 10.375 0.165 10.426 1.00 97.06 95 MET A N 1
ATOM 730 C CA . MET A 1 95 ? 11.445 -0.780 10.102 1.00 97.06 95 MET A CA 1
ATOM 731 C C . MET A 1 95 ? 11.908 -0.646 8.646 1.00 97.06 95 MET A C 1
ATOM 733 O O . MET A 1 95 ? 13.111 -0.625 8.391 1.00 97.06 95 MET A O 1
ATOM 737 N N . ILE A 1 96 ? 10.982 -0.496 7.694 1.00 97.00 96 ILE A N 1
ATOM 738 C CA . ILE A 1 96 ? 11.313 -0.275 6.281 1.00 97.00 96 ILE A CA 1
ATOM 739 C C . ILE A 1 96 ? 12.116 1.023 6.134 1.00 97.00 96 ILE A C 1
ATOM 741 O O . ILE A 1 96 ? 13.169 1.005 5.507 1.00 97.00 96 ILE A O 1
ATOM 745 N N . ILE A 1 97 ? 11.692 2.131 6.756 1.00 97.19 97 ILE A N 1
ATOM 746 C CA . ILE A 1 97 ? 12.428 3.411 6.705 1.00 97.19 97 ILE A CA 1
ATOM 747 C C . ILE A 1 97 ? 13.862 3.253 7.228 1.00 97.19 97 ILE A C 1
ATOM 749 O O . ILE A 1 97 ? 14.801 3.800 6.636 1.00 97.19 97 ILE A O 1
ATOM 753 N N . GLN A 1 98 ? 14.023 2.507 8.324 1.00 96.75 98 GLN A N 1
ATOM 754 C CA . GLN A 1 98 ? 15.312 2.268 8.965 1.00 96.75 98 GLN A CA 1
ATOM 755 C C . GLN A 1 98 ? 16.243 1.401 8.108 1.00 96.75 98 GLN A C 1
ATOM 757 O O . GLN A 1 98 ? 17.436 1.686 8.032 1.00 96.75 98 GLN A O 1
ATOM 762 N N . MET A 1 99 ? 15.714 0.354 7.472 1.00 95.56 99 MET A N 1
ATOM 763 C CA . MET A 1 99 ? 16.508 -0.607 6.697 1.00 95.56 99 MET A CA 1
ATOM 764 C C . MET A 1 99 ? 16.738 -0.193 5.241 1.00 95.56 99 MET A C 1
ATOM 766 O O . MET A 1 99 ? 17.641 -0.723 4.596 1.00 95.56 99 MET A O 1
ATOM 770 N N . GLU A 1 100 ? 15.928 0.720 4.705 1.00 96.00 100 GLU A N 1
ATOM 771 C CA . GLU A 1 100 ? 16.000 1.102 3.299 1.00 96.00 100 GLU A CA 1
ATOM 772 C C . GLU A 1 100 ? 17.370 1.703 2.956 1.00 96.00 100 GLU A C 1
ATOM 774 O O . GLU A 1 100 ? 17.943 2.480 3.720 1.00 96.00 100 GLU A O 1
ATOM 779 N N . THR A 1 101 ? 17.910 1.392 1.783 1.00 92.94 101 THR A N 1
ATOM 780 C CA . THR A 1 101 ? 19.188 1.956 1.314 1.00 92.94 101 THR A CA 1
ATOM 781 C C . THR A 1 101 ? 18.958 2.980 0.209 1.00 92.94 101 THR A C 1
ATOM 783 O O . THR A 1 101 ? 19.672 3.982 0.133 1.00 92.94 101 THR A O 1
ATOM 786 N N . GLN A 1 102 ? 17.889 2.818 -0.574 1.00 93.62 102 GLN A N 1
ATOM 787 C CA . GLN A 1 102 ? 17.559 3.699 -1.686 1.00 93.62 102 GLN A CA 1
ATOM 788 C C . GLN A 1 102 ? 16.845 4.967 -1.206 1.00 93.62 102 GLN A C 1
ATOM 790 O O . GLN A 1 102 ? 15.774 4.923 -0.599 1.00 93.62 102 GLN A O 1
ATOM 795 N N . SER A 1 103 ? 17.419 6.136 -1.497 1.00 94.38 103 SER A N 1
ATOM 796 C CA . SER A 1 103 ? 16.860 7.426 -1.067 1.00 94.38 103 SER A CA 1
ATOM 797 C C . SER A 1 103 ? 15.483 7.718 -1.679 1.00 94.38 103 SER A C 1
ATOM 799 O O . SER A 1 103 ? 14.629 8.296 -1.005 1.00 94.38 103 SER A O 1
ATOM 801 N N . SER A 1 104 ? 15.252 7.294 -2.925 1.00 93.81 104 SER A N 1
ATOM 802 C CA . SER A 1 104 ? 13.968 7.388 -3.633 1.00 93.81 104 SER A CA 1
ATOM 803 C C . SER A 1 104 ? 12.868 6.615 -2.904 1.00 93.81 104 SER A C 1
ATOM 805 O O . SER A 1 104 ? 11.811 7.176 -2.610 1.00 93.81 104 SER A O 1
ATOM 807 N N . MET A 1 105 ? 13.135 5.354 -2.561 1.00 96.50 105 MET A N 1
ATOM 808 C CA . MET A 1 105 ? 12.202 4.501 -1.833 1.00 96.50 105 MET A CA 1
ATOM 809 C C . MET A 1 105 ? 11.972 5.013 -0.413 1.00 96.50 105 MET A C 1
ATOM 811 O O . MET A 1 105 ? 10.827 5.169 0.004 1.00 96.50 105 MET A O 1
ATOM 815 N N . ARG A 1 106 ? 13.042 5.380 0.303 1.00 97.06 106 ARG A N 1
ATOM 816 C CA . ARG A 1 106 ? 12.955 5.907 1.672 1.00 97.06 106 ARG A CA 1
ATOM 817 C C . ARG A 1 106 ? 12.008 7.101 1.760 1.00 97.06 106 ARG A C 1
ATOM 819 O O . ARG A 1 106 ? 11.165 7.138 2.646 1.00 97.06 106 ARG A O 1
ATOM 826 N N . LYS A 1 107 ? 12.101 8.046 0.814 1.00 97.44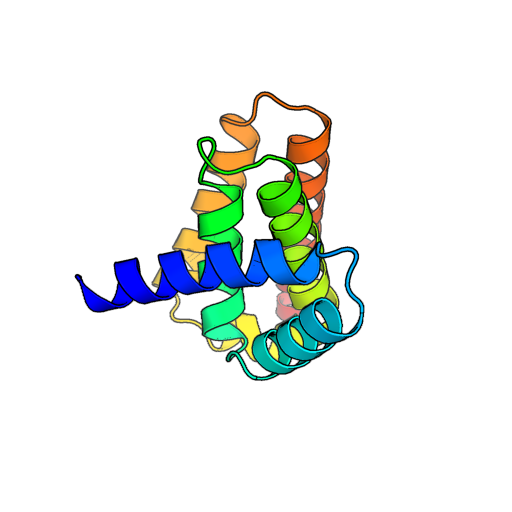 107 LYS A N 1
ATOM 827 C CA . LYS A 1 107 ? 11.183 9.195 0.734 1.00 97.44 107 LYS A CA 1
ATOM 828 C C . LYS A 1 107 ? 9.727 8.753 0.574 1.00 97.44 107 LYS A C 1
ATOM 830 O O . LYS A 1 107 ? 8.875 9.233 1.311 1.00 97.44 107 LYS A O 1
ATOM 835 N N . LYS A 1 108 ? 9.449 7.802 -0.326 1.00 97.81 108 LYS A N 1
ATOM 836 C CA . LYS A 1 108 ? 8.090 7.273 -0.534 1.00 97.81 108 LYS A CA 1
ATOM 837 C C . LYS A 1 108 ? 7.530 6.610 0.727 1.00 97.81 108 LYS A C 1
ATOM 839 O O . LYS A 1 108 ? 6.361 6.798 1.039 1.00 97.81 108 LYS A O 1
ATOM 844 N N . VAL A 1 109 ? 8.345 5.862 1.470 1.00 97.62 109 VAL A N 1
ATOM 845 C CA . VAL A 1 109 ? 7.895 5.216 2.715 1.00 97.62 109 VAL A CA 1
ATOM 846 C C . VAL A 1 109 ? 7.698 6.240 3.836 1.00 97.62 109 VAL A C 1
ATOM 848 O O . VAL A 1 109 ? 6.710 6.153 4.562 1.00 97.62 109 VAL A O 1
ATOM 851 N N . CYS A 1 110 ? 8.556 7.261 3.938 1.00 98.12 110 CYS A N 1
ATOM 852 C CA . CYS A 1 110 ? 8.325 8.389 4.845 1.00 98.12 110 CYS A CA 1
ATOM 853 C C . CYS A 1 110 ? 7.011 9.116 4.530 1.00 98.12 110 CYS A C 1
ATOM 855 O O . CYS A 1 110 ? 6.274 9.454 5.452 1.00 98.12 110 CYS A O 1
ATOM 857 N N . ASP A 1 111 ? 6.688 9.314 3.250 1.00 98.06 111 ASP A N 1
ATOM 858 C CA . ASP A 1 111 ? 5.415 9.907 2.835 1.00 98.06 111 ASP A CA 1
ATOM 859 C C . ASP A 1 111 ? 4.214 9.060 3.275 1.00 98.06 111 ASP A C 1
ATOM 861 O O . ASP A 1 111 ? 3.223 9.604 3.753 1.00 98.06 111 ASP A O 1
ATOM 865 N N . ILE A 1 112 ? 4.301 7.731 3.143 1.00 98.25 112 ILE A N 1
ATOM 866 C CA . ILE A 1 112 ? 3.265 6.802 3.621 1.00 98.25 112 ILE A CA 1
ATOM 867 C C . ILE A 1 112 ? 3.107 6.914 5.141 1.00 98.25 112 ILE A C 1
ATOM 869 O O . ILE A 1 112 ? 1.988 7.020 5.638 1.00 98.25 112 ILE A O 1
ATOM 873 N N . ALA A 1 113 ? 4.217 6.912 5.884 1.00 98.06 113 ALA A N 1
ATOM 874 C CA . ALA A 1 113 ? 4.195 7.034 7.339 1.00 98.06 113 ALA A CA 1
ATOM 875 C C . ALA A 1 113 ? 3.603 8.379 7.792 1.00 98.06 113 ALA A C 1
ATOM 877 O O . ALA A 1 113 ? 2.815 8.416 8.735 1.00 98.06 113 ALA A O 1
ATOM 878 N N . ALA A 1 114 ? 3.934 9.472 7.099 1.00 97.50 114 ALA A N 1
ATOM 879 C CA . ALA A 1 114 ? 3.369 10.792 7.357 1.00 97.50 114 ALA A CA 1
ATOM 880 C C . ALA A 1 114 ? 1.863 10.843 7.060 1.00 97.50 114 ALA A C 1
ATOM 882 O O . ALA A 1 114 ? 1.107 11.431 7.832 1.00 97.50 114 ALA A O 1
ATOM 883 N N . GLU A 1 115 ? 1.418 10.209 5.973 1.00 97.31 115 GLU A N 1
ATOM 884 C CA . GLU A 1 115 ? -0.000 10.111 5.624 1.00 97.31 115 GLU A CA 1
ATOM 885 C C . GLU A 1 115 ? -0.777 9.303 6.670 1.00 97.31 115 GLU A C 1
ATOM 887 O O . GLU A 1 115 ? -1.828 9.738 7.139 1.00 97.31 115 GLU A O 1
ATOM 892 N N . LEU A 1 116 ? -0.232 8.163 7.105 1.00 96.81 116 LEU A N 1
ATOM 893 C CA . LEU A 1 116 ? -0.820 7.361 8.175 1.00 96.81 116 LEU A CA 1
ATOM 894 C C . LEU A 1 116 ? -0.914 8.161 9.481 1.00 96.81 116 LEU A C 1
ATOM 896 O O . LEU A 1 116 ? -1.968 8.192 10.111 1.00 96.81 116 LEU A O 1
ATOM 900 N N . ALA A 1 117 ? 0.166 8.840 9.876 1.00 96.62 117 ALA A N 1
ATOM 901 C CA . ALA A 1 117 ? 0.194 9.655 11.086 1.00 96.62 117 ALA A CA 1
ATOM 902 C C . ALA A 1 117 ? -0.824 10.803 11.034 1.00 96.62 117 ALA A C 1
ATOM 904 O O . ALA A 1 117 ? -1.528 11.032 12.016 1.00 96.62 117 ALA A O 1
ATOM 905 N N . ARG A 1 118 ? -0.944 11.494 9.890 1.00 95.62 118 ARG A N 1
ATOM 906 C CA . ARG A 1 118 ? -1.930 12.567 9.697 1.00 95.62 118 ARG A CA 1
ATOM 907 C C . ARG A 1 118 ? -3.348 12.060 9.939 1.00 95.62 118 ARG A C 1
ATOM 909 O O . ARG A 1 118 ? -4.081 12.690 10.695 1.00 95.62 118 ARG A O 1
ATOM 916 N N . ASN A 1 119 ? -3.706 10.939 9.319 1.00 94.62 119 ASN A N 1
ATOM 917 C CA . ASN A 1 119 ? -5.037 10.360 9.456 1.00 94.62 119 ASN A CA 1
ATOM 918 C C . ASN A 1 119 ? -5.317 9.913 10.898 1.00 94.62 119 ASN A C 1
ATOM 920 O O . ASN A 1 119 ? -6.346 10.269 11.453 1.00 94.62 119 ASN A O 1
ATOM 924 N N . LEU A 1 120 ? -4.365 9.242 11.555 1.00 93.94 120 LEU A N 1
ATOM 925 C CA . LEU A 1 120 ? -4.514 8.833 12.958 1.00 93.94 120 LEU A CA 1
ATOM 926 C C . LEU A 1 120 ? -4.720 10.018 13.912 1.00 93.94 120 LEU A C 1
ATOM 928 O O . LEU A 1 120 ? -5.513 9.921 14.846 1.00 93.94 120 LEU A O 1
ATOM 932 N N . ILE A 1 121 ? -4.019 11.133 13.684 1.00 92.12 121 ILE A N 1
ATOM 933 C CA . ILE A 1 121 ? -4.192 12.354 14.479 1.00 92.12 121 ILE A CA 1
ATOM 934 C C . ILE A 1 121 ? -5.564 12.975 14.202 1.00 92.12 121 ILE A C 1
ATOM 936 O O . ILE A 1 121 ? -6.271 13.318 15.147 1.00 92.12 121 ILE A O 1
ATOM 940 N N . ALA A 1 122 ? -5.962 13.084 12.932 1.00 86.38 122 ALA A N 1
ATOM 941 C CA . ALA A 1 122 ? -7.261 13.635 12.552 1.00 86.38 122 ALA A CA 1
ATOM 942 C C . ALA A 1 122 ? -8.424 12.836 13.162 1.00 86.38 122 ALA A C 1
ATOM 944 O O . ALA A 1 122 ? -9.314 13.429 13.765 1.00 86.38 122 ALA A O 1
ATOM 945 N N . SER A 1 123 ? -8.373 11.503 13.099 1.00 76.25 123 SER A N 1
ATOM 946 C CA . SER A 1 123 ? -9.399 10.628 13.679 1.00 76.25 123 SER A CA 1
ATOM 947 C C . SER A 1 123 ? -9.426 10.638 15.211 1.00 76.25 123 SER A C 1
ATOM 949 O O . SER A 1 123 ? -10.416 10.222 15.794 1.00 76.25 123 SER A O 1
ATOM 951 N N . SER A 1 124 ? -8.359 11.090 15.879 1.00 68.56 124 SER A N 1
ATOM 952 C CA . SER A 1 124 ? -8.325 11.225 17.346 1.00 68.56 124 SER A CA 1
ATOM 953 C C . SER A 1 124 ? -8.915 12.542 17.867 1.00 68.56 124 SER A C 1
ATOM 9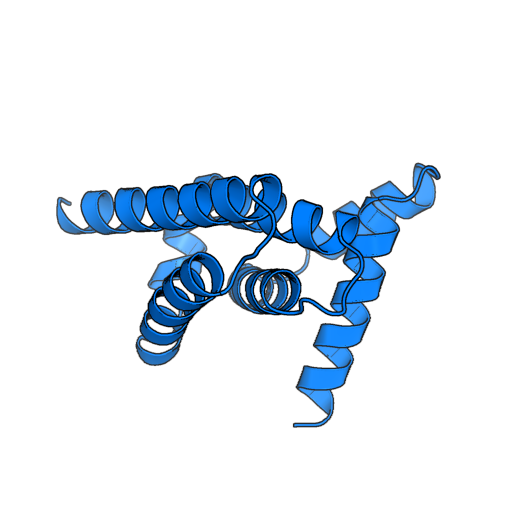55 O O . SER A 1 124 ? -9.094 12.696 19.073 1.00 68.56 124 SER A O 1
ATOM 957 N N . LEU A 1 125 ? -9.174 13.498 16.969 1.00 60.88 125 LEU A N 1
ATOM 958 C CA . LEU A 1 125 ? -9.661 14.845 17.283 1.00 60.88 125 LEU A CA 1
ATOM 959 C C . LEU A 1 125 ? -11.163 15.035 17.006 1.00 60.88 125 LEU A C 1
ATOM 961 O O . LEU A 1 125 ? -11.673 16.132 17.242 1.00 60.88 125 LEU A O 1
ATOM 965 N N . GLY A 1 126 ? -11.850 14.007 16.499 1.00 49.50 126 GLY A N 1
ATOM 966 C CA . GLY A 1 126 ? -13.303 13.976 16.286 1.00 49.50 126 GLY A CA 1
ATOM 967 C C . GLY A 1 126 ? -13.993 13.051 17.274 1.00 49.50 126 GLY A C 1
ATOM 968 O O . GLY A 1 126 ? -15.139 13.378 17.651 1.00 49.50 126 GLY A O 1
#

Secondary structure (DSSP, 8-state):
-HHHHHHHHHHHHHHHHHT-S-HHHHHHHHHHHHTS-HHHHHHHHHHHHH-TTS-HHHHHHHHHHHHHHHHHSHHHHSTTS-HHHHHHHHHHHHHHHHH---HHHHHHHHHHHHHHHHHHHHHH--

Sequence (126 aa):
MAAAAAEQQQFYLLLGNLLSPDNVVRKQAEETYENIPGQSKITFLLQAIRNTTAAEEARQMAAVLLRRLLSSAFDEVYPALPSDVQTAIKSELLMIIQMETQSSMRKKVCDIAAELARNLIASSLG